Protein AF-A0A3N5T1X4-F1 (afdb_monomer)

Radius of gyration: 13.17 Å; Cα contacts (8 Å, |Δi|>4): 86; chains: 1; bounding box: 31×25×28 Å

Sequence (80 aa):
WDTDGKEALPELKKMLVYANRVGISIAEHGTSSTKNSEVERYIKNSGLLEKKPSLLRLDVLKEDANEQRLIEGIKKLISE

Foldseek 3Di:
DCLQCPPPVVVVVVCLVVDQADEEEAEDEPPDPDRDDSVRVNVVVVCCCVVCVRHYYYHYHYPPDDPVNVVVSVCRRPPD

Nearest PDB structures (foldseek):
  3aq4-assembly2_B  TM=5.004E-01  e=3.755E+00  Arabidopsis thaliana
  5kh0-assembly2_D  TM=4.042E-01  e=3.287E+00  Thermosipho melanesiensis BI429
  5kh0-assembly1_A  TM=4.014E-01  e=6.396E+00  Thermosipho melanesiensis BI429

Structure (mmCIF, N/CA/C/O backbone):
data_AF-A0A3N5T1X4-F1
#
_entry.id   AF-A0A3N5T1X4-F1
#
loop_
_atom_site.group_PDB
_atom_site.id
_atom_site.type_symbol
_atom_site.label_atom_id
_atom_site.label_alt_id
_atom_site.label_comp_id
_atom_site.label_asym_i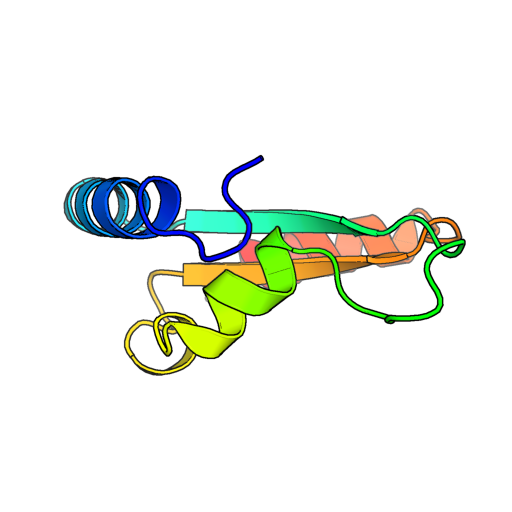d
_atom_site.label_entity_id
_atom_site.label_seq_id
_atom_site.pdbx_PDB_ins_code
_atom_site.Cartn_x
_atom_site.Cartn_y
_atom_site.Cartn_z
_atom_site.occupancy
_atom_site.B_iso_or_equiv
_atom_site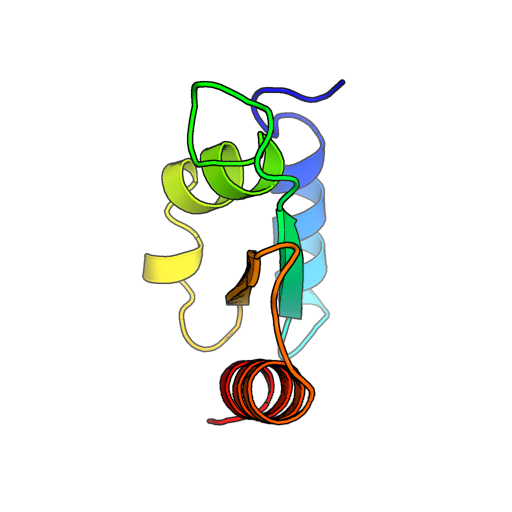.auth_seq_id
_atom_site.auth_comp_id
_atom_site.auth_asym_id
_atom_site.auth_atom_id
_atom_site.pdbx_PDB_model_num
ATOM 1 N N . TRP A 1 1 ? -6.038 8.809 -16.473 1.00 68.44 1 TRP A N 1
ATOM 2 C CA . TRP A 1 1 ? -5.442 8.139 -15.303 1.00 68.44 1 TRP A CA 1
ATOM 3 C C . TRP A 1 1 ? -5.923 8.874 -14.056 1.00 68.44 1 TRP A C 1
ATOM 5 O O . TRP A 1 1 ? -6.012 10.094 -14.118 1.00 68.44 1 TRP A O 1
ATOM 15 N N . ASP A 1 2 ? -6.301 8.166 -12.985 1.00 78.44 2 ASP A N 1
ATOM 16 C CA . ASP A 1 2 ? -6.688 8.784 -11.705 1.00 78.44 2 ASP A CA 1
ATOM 17 C C . ASP A 1 2 ? -5.432 9.236 -10.946 1.00 78.44 2 ASP A C 1
ATOM 19 O O . ASP A 1 2 ? -4.855 8.506 -10.143 1.00 78.44 2 ASP A O 1
ATOM 23 N N . THR A 1 3 ? -4.967 10.438 -11.273 1.00 81.81 3 THR A N 1
ATOM 24 C CA . THR A 1 3 ? -3.711 11.016 -10.772 1.00 81.81 3 THR A CA 1
ATOM 25 C C . THR A 1 3 ? -3.774 11.395 -9.293 1.00 81.81 3 THR A C 1
ATOM 27 O O . THR A 1 3 ? -2.748 11.422 -8.618 1.00 81.81 3 THR A O 1
ATOM 30 N N . ASP A 1 4 ? -4.978 11.665 -8.787 1.00 83.56 4 ASP A N 1
ATOM 31 C CA . ASP A 1 4 ? -5.205 12.159 -7.425 1.00 83.56 4 ASP A CA 1
ATOM 32 C C . ASP A 1 4 ? -5.840 11.100 -6.506 1.00 83.56 4 ASP A C 1
ATOM 34 O O . ASP A 1 4 ? -6.042 11.354 -5.318 1.00 83.56 4 ASP A O 1
ATOM 38 N N . GLY A 1 5 ? -6.176 9.920 -7.036 1.00 86.50 5 GLY A N 1
ATOM 39 C CA . GLY A 1 5 ? -6.842 8.854 -6.288 1.00 86.50 5 GLY A CA 1
ATOM 40 C C . GLY A 1 5 ? -8.303 9.165 -5.941 1.00 86.50 5 GLY A C 1
ATOM 41 O O . GLY A 1 5 ? -8.815 8.631 -4.954 1.00 86.50 5 GLY A O 1
ATOM 42 N N . LYS A 1 6 ? -8.978 10.049 -6.689 1.00 90.56 6 LYS A N 1
ATOM 43 C CA . LYS A 1 6 ? -10.357 10.482 -6.387 1.00 90.56 6 LYS A CA 1
ATOM 44 C C . LYS A 1 6 ? -11.353 9.331 -6.472 1.00 90.56 6 LYS A C 1
ATOM 46 O O . LYS A 1 6 ? -12.274 9.286 -5.661 1.00 90.56 6 LYS A O 1
ATOM 51 N N . GLU A 1 7 ? -11.120 8.396 -7.385 1.00 91.75 7 GLU A N 1
ATOM 52 C CA . GLU A 1 7 ? -11.948 7.205 -7.571 1.00 91.75 7 GLU A CA 1
ATOM 53 C C . GLU A 1 7 ? -11.379 6.019 -6.778 1.00 91.75 7 GLU A C 1
ATOM 55 O O . GLU A 1 7 ? -12.122 5.257 -6.160 1.00 91.75 7 GLU A O 1
ATOM 60 N N . ALA A 1 8 ? -10.047 5.889 -6.720 1.00 91.00 8 ALA A N 1
ATOM 61 C CA . ALA A 1 8 ? -9.392 4.766 -6.048 1.00 91.00 8 ALA A CA 1
ATOM 62 C C . ALA A 1 8 ? -9.534 4.798 -4.512 1.00 91.00 8 ALA A C 1
ATOM 64 O O . ALA A 1 8 ? -9.758 3.763 -3.879 1.00 91.00 8 ALA A O 1
ATOM 65 N N . LEU A 1 9 ? -9.414 5.973 -3.880 1.00 92.25 9 LEU A N 1
ATOM 66 C CA . LEU A 1 9 ? -9.430 6.094 -2.417 1.00 92.25 9 LEU A CA 1
ATOM 67 C C . LEU A 1 9 ? -10.792 5.757 -1.780 1.00 92.25 9 LEU A C 1
ATOM 69 O O . LEU A 1 9 ? -10.791 5.111 -0.727 1.00 92.25 9 LEU A O 1
ATOM 73 N N . PRO A 1 10 ? -11.951 6.168 -2.336 1.00 93.50 10 PRO A N 1
ATOM 74 C CA . PRO A 1 10 ? -13.257 5.738 -1.836 1.00 93.50 10 PRO A CA 1
ATOM 75 C C . PRO A 1 10 ? -13.447 4.221 -1.870 1.00 93.50 10 PRO A C 1
ATOM 77 O O . PRO A 1 10 ? -13.879 3.644 -0.871 1.00 93.50 10 PRO A O 1
ATOM 80 N N . GLU A 1 11 ? -13.081 3.566 -2.972 1.00 92.81 11 GLU A N 1
ATOM 81 C CA . GLU A 1 11 ? -13.221 2.113 -3.104 1.00 92.81 11 GLU A CA 1
ATOM 82 C C . GLU A 1 11 ? -12.262 1.369 -2.174 1.00 92.81 11 GLU A C 1
ATOM 84 O O . GLU A 1 11 ? -12.674 0.444 -1.473 1.00 92.81 11 GLU A O 1
ATOM 89 N N . LEU A 1 12 ? -11.020 1.845 -2.038 1.00 91.38 12 LEU A N 1
ATOM 90 C CA . LEU A 1 12 ? -10.082 1.303 -1.055 1.00 91.38 12 LEU A CA 1
ATOM 91 C C . LEU A 1 12 ? -10.642 1.409 0.371 1.00 91.38 12 LEU A C 1
ATOM 93 O O . LEU A 1 12 ? -10.560 0.460 1.148 1.00 91.38 12 LEU A O 1
ATOM 97 N N . LYS A 1 13 ? -11.268 2.538 0.728 1.00 90.81 13 LYS A N 1
ATOM 98 C CA . LYS A 1 13 ? -11.909 2.699 2.043 1.00 9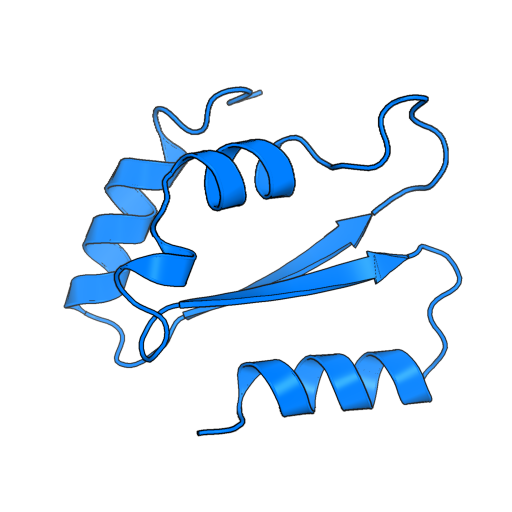0.81 13 LYS A CA 1
ATOM 99 C C . LYS A 1 13 ? -13.049 1.707 2.256 1.00 90.81 13 LYS A C 1
ATOM 101 O O . LYS A 1 13 ? -13.168 1.208 3.372 1.00 90.81 13 LYS A O 1
ATOM 106 N N . LYS A 1 14 ? -13.853 1.416 1.227 1.00 92.81 14 LYS A N 1
ATOM 107 C CA . LYS A 1 14 ? -14.899 0.381 1.291 1.00 92.81 14 LYS A CA 1
ATOM 108 C C . LYS A 1 14 ? -14.285 -1.005 1.475 1.00 92.81 14 LYS A C 1
ATOM 110 O O . LYS A 1 14 ? -14.714 -1.737 2.359 1.00 92.81 14 LYS A O 1
ATOM 115 N N . MET A 1 15 ? -13.240 -1.343 0.717 1.00 91.12 15 MET A N 1
ATOM 116 C CA . MET A 1 15 ? -12.531 -2.620 0.863 1.00 91.12 15 MET A CA 1
ATOM 117 C C . MET A 1 15 ? -11.998 -2.822 2.284 1.00 91.12 15 MET A C 1
ATOM 119 O O . MET A 1 15 ? -12.152 -3.906 2.834 1.00 91.12 15 MET A O 1
ATOM 123 N N . LEU A 1 16 ? -11.459 -1.773 2.915 1.00 89.88 16 LEU A N 1
ATOM 124 C CA . LEU A 1 16 ? -10.970 -1.811 4.301 1.00 89.88 16 LEU A CA 1
ATOM 125 C C . LEU A 1 16 ? -12.069 -2.037 5.361 1.00 89.88 16 LEU A C 1
ATOM 127 O O . LEU A 1 16 ? -11.738 -2.168 6.536 1.00 89.88 16 LEU A O 1
ATOM 131 N N . VAL A 1 17 ? -13.357 -2.025 4.993 1.00 90.44 17 VAL A N 1
ATOM 132 C CA . VAL A 1 17 ? -14.466 -2.409 5.889 1.00 90.44 17 VAL A CA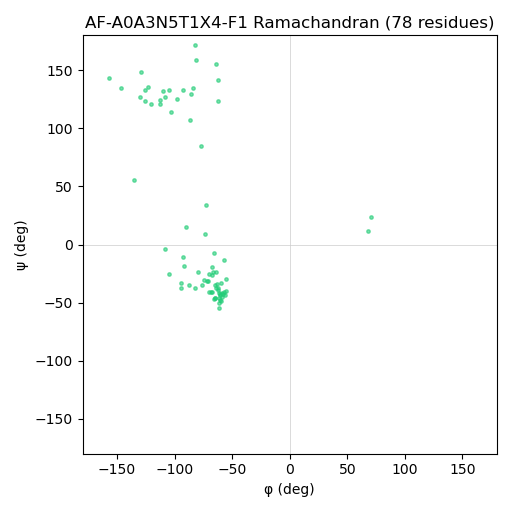 1
ATOM 133 C C . VAL A 1 17 ? -14.721 -3.916 5.836 1.00 90.44 17 VAL A C 1
ATOM 135 O O . VAL A 1 17 ? -15.069 -4.511 6.850 1.00 90.44 17 VAL A O 1
ATOM 138 N N . TYR A 1 18 ? -14.544 -4.533 4.668 1.00 90.81 18 TYR A N 1
ATOM 139 C CA . TYR A 1 18 ? -14.823 -5.956 4.460 1.00 90.81 18 TYR A CA 1
ATOM 140 C C . TYR A 1 18 ? -13.584 -6.837 4.639 1.00 90.81 18 TYR A C 1
ATOM 142 O O . TYR A 1 18 ? -13.692 -7.980 5.078 1.00 90.81 18 TYR A O 1
ATOM 150 N N . ALA A 1 19 ? -12.407 -6.321 4.290 1.00 87.50 19 ALA A N 1
ATOM 151 C CA . ALA A 1 19 ? -11.149 -7.037 4.389 1.00 87.50 19 ALA A CA 1
ATOM 152 C C . ALA A 1 19 ? -10.470 -6.762 5.734 1.00 87.50 19 ALA A C 1
ATOM 154 O O . ALA A 1 19 ? -10.300 -5.612 6.136 1.00 87.50 19 ALA A O 1
ATOM 155 N N . ASN A 1 20 ? -10.005 -7.828 6.389 1.00 85.62 20 ASN A N 1
ATOM 156 C CA . ASN A 1 20 ? -9.228 -7.727 7.626 1.00 85.62 20 ASN A CA 1
ATOM 157 C C . ASN A 1 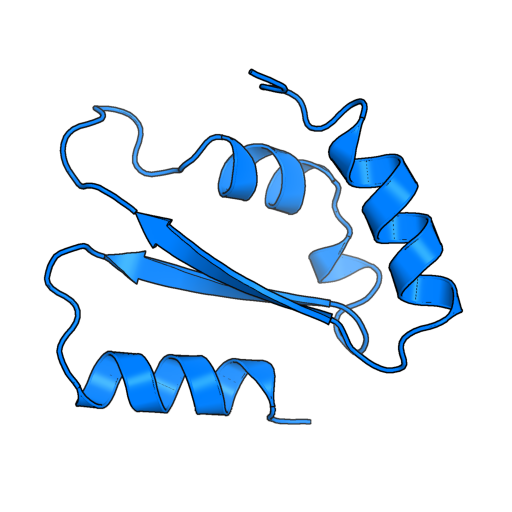20 ? -7.841 -7.089 7.390 1.00 85.62 20 ASN A C 1
ATOM 159 O O . ASN A 1 20 ? -7.261 -6.490 8.289 1.00 85.62 20 ASN A O 1
ATOM 163 N N . ARG A 1 21 ? -7.295 -7.205 6.170 1.00 88.94 21 ARG A N 1
ATOM 164 C CA . ARG A 1 21 ? -6.030 -6.573 5.770 1.00 88.94 21 ARG A CA 1
ATOM 165 C C . ARG A 1 21 ? -5.954 -6.400 4.258 1.00 88.94 21 ARG A C 1
ATOM 167 O O . ARG A 1 21 ? -6.381 -7.278 3.512 1.00 88.94 21 ARG A O 1
ATOM 174 N N . VAL A 1 22 ? -5.367 -5.292 3.819 1.00 91.31 22 VAL A N 1
ATOM 175 C CA . VAL A 1 22 ? -5.059 -4.989 2.420 1.00 91.31 22 VAL A CA 1
ATOM 176 C C . VAL A 1 22 ? -3.573 -4.649 2.309 1.00 91.31 22 VAL A C 1
ATOM 178 O O . VAL A 1 22 ? -3.075 -3.745 2.979 1.00 91.31 22 VAL A O 1
ATOM 181 N N . GLY A 1 23 ? -2.856 -5.384 1.461 1.00 91.38 23 GLY A N 1
ATOM 182 C CA . GLY A 1 23 ? -1.468 -5.102 1.102 1.00 91.38 23 GLY A CA 1
ATOM 183 C C . GLY A 1 23 ? -1.382 -4.622 -0.341 1.00 91.38 23 GLY A C 1
ATOM 184 O O . GLY A 1 23 ? -1.976 -5.236 -1.224 1.00 91.38 23 GLY A O 1
ATOM 185 N N . ILE A 1 24 ? -0.656 -3.533 -0.581 1.00 91.69 24 ILE A N 1
ATOM 186 C CA . ILE A 1 24 ? -0.416 -2.988 -1.919 1.00 91.69 24 ILE A CA 1
ATOM 187 C C . ILE A 1 24 ? 1.071 -3.150 -2.236 1.00 91.69 24 ILE A C 1
ATOM 189 O O . ILE A 1 24 ? 1.907 -2.653 -1.485 1.00 91.69 24 ILE A O 1
ATOM 193 N N . SER A 1 25 ? 1.392 -3.807 -3.350 1.00 91.12 25 SER A N 1
ATOM 194 C CA . SER A 1 25 ? 2.743 -3.831 -3.923 1.00 91.12 25 SER A CA 1
ATOM 195 C C . SER A 1 25 ? 2.769 -2.988 -5.189 1.00 91.12 25 SER A C 1
ATOM 197 O O . SER A 1 25 ? 1.964 -3.214 -6.092 1.00 91.12 25 SER A O 1
ATOM 199 N N . ILE A 1 26 ? 3.696 -2.040 -5.276 1.00 89.19 26 ILE A N 1
ATOM 200 C CA . ILE A 1 26 ? 3.906 -1.204 -6.460 1.00 89.19 26 ILE A CA 1
ATOM 201 C C . ILE A 1 26 ? 5.257 -1.567 -7.061 1.00 89.19 26 ILE A C 1
ATOM 203 O O . ILE A 1 26 ? 6.275 -1.427 -6.392 1.00 89.19 26 ILE A O 1
ATOM 207 N N . ALA A 1 27 ? 5.270 -2.004 -8.317 1.00 86.88 27 ALA A N 1
ATOM 208 C CA . ALA A 1 27 ? 6.493 -2.085 -9.106 1.00 86.88 27 ALA A CA 1
ATOM 209 C C . ALA A 1 27 ? 6.726 -0.726 -9.782 1.00 86.88 27 ALA A C 1
ATOM 211 O O . ALA A 1 27 ? 5.983 -0.338 -10.683 1.00 86.88 27 ALA A O 1
ATOM 212 N N . GLU A 1 28 ? 7.710 0.024 -9.299 1.00 79.62 28 GLU A N 1
ATOM 213 C CA . GLU A 1 28 ? 8.105 1.315 -9.850 1.00 79.62 28 GLU A CA 1
ATOM 214 C C . GLU A 1 28 ? 9.066 1.118 -11.031 1.00 79.62 28 GLU A C 1
ATOM 216 O O . GLU A 1 28 ? 10.020 0.341 -10.953 1.00 79.62 28 GLU A O 1
ATOM 221 N N . HIS A 1 29 ? 8.829 1.855 -12.117 1.00 72.19 29 HIS A N 1
ATOM 222 C CA . HIS A 1 29 ? 9.720 1.912 -13.273 1.00 72.19 29 HIS A CA 1
ATOM 223 C C . HIS A 1 29 ? 10.606 3.162 -13.170 1.00 72.19 29 HIS A C 1
ATOM 225 O O . HIS A 1 29 ? 10.099 4.274 -13.018 1.00 72.19 29 HIS A O 1
ATOM 231 N N . GLY A 1 30 ? 11.930 2.994 -13.236 1.00 58.38 30 GLY A N 1
ATOM 232 C CA . GLY A 1 30 ? 12.910 4.022 -12.846 1.00 58.38 30 GLY A CA 1
ATOM 233 C C . GLY A 1 30 ? 13.072 5.213 -13.802 1.00 58.38 30 GLY A C 1
ATOM 234 O O . GLY A 1 30 ? 14.009 5.995 -13.641 1.00 58.38 30 GLY A O 1
ATOM 235 N N . THR A 1 31 ? 12.214 5.356 -14.814 1.00 55.91 31 THR A N 1
ATOM 236 C CA . THR A 1 31 ? 12.383 6.330 -15.907 1.00 55.91 31 THR A CA 1
ATOM 237 C C . THR A 1 31 ? 11.697 7.677 -15.670 1.00 55.91 31 THR A C 1
ATOM 239 O O . THR A 1 31 ? 11.978 8.631 -16.398 1.00 55.91 31 THR A O 1
ATOM 242 N N . SER A 1 32 ? 10.847 7.819 -14.646 1.00 56.53 32 SER A N 1
ATOM 243 C CA . SER A 1 32 ? 10.257 9.114 -14.295 1.00 56.53 32 SER A CA 1
ATOM 244 C C . SER A 1 32 ? 11.168 9.918 -13.365 1.00 56.53 32 SER A C 1
ATOM 246 O O . SER A 1 32 ? 11.579 9.466 -12.301 1.00 56.53 32 SER A O 1
ATOM 248 N N . SER A 1 33 ? 11.422 11.179 -13.724 1.00 55.41 33 SER A N 1
ATOM 249 C CA . SER A 1 33 ? 12.144 12.175 -12.911 1.00 55.41 33 SER A CA 1
ATOM 250 C C . SER A 1 33 ? 11.520 12.426 -11.526 1.00 55.41 33 SER A C 1
ATOM 252 O O . SER A 1 33 ? 12.163 12.998 -10.644 1.00 55.41 33 SER A O 1
ATOM 254 N N . THR A 1 34 ? 10.292 11.948 -11.313 1.00 57.59 34 THR A N 1
ATOM 255 C CA . THR A 1 34 ? 9.622 11.870 -10.015 1.00 57.59 34 THR A CA 1
ATOM 256 C C . THR A 1 34 ? 9.681 10.421 -9.532 1.00 57.59 34 THR A C 1
ATOM 258 O O . THR A 1 34 ? 9.077 9.548 -10.146 1.00 57.59 34 THR A O 1
ATOM 261 N N . LYS A 1 35 ? 10.416 10.171 -8.440 1.00 61.69 35 LYS A N 1
ATOM 262 C CA . LYS A 1 35 ? 10.643 8.845 -7.820 1.00 61.69 35 LYS A CA 1
ATOM 263 C C . LYS A 1 35 ? 9.416 8.275 -7.080 1.00 61.69 35 LYS A C 1
ATOM 265 O O . LYS A 1 35 ? 9.565 7.755 -5.978 1.00 61.69 35 LYS A O 1
ATOM 270 N N . ASN A 1 36 ? 8.202 8.543 -7.558 1.00 71.56 36 ASN A N 1
ATOM 271 C CA . ASN A 1 36 ? 7.003 7.926 -6.998 1.00 71.56 36 ASN A CA 1
ATOM 272 C C . ASN A 1 36 ? 5.986 7.711 -8.116 1.00 71.56 36 ASN A C 1
ATOM 274 O O . ASN A 1 36 ? 5.693 8.638 -8.876 1.00 71.56 36 ASN A O 1
ATOM 278 N N . SER A 1 37 ? 5.382 6.524 -8.152 1.00 84.25 37 SER A N 1
ATOM 279 C CA . SER A 1 37 ? 4.198 6.300 -8.984 1.00 84.25 37 SER A CA 1
ATOM 280 C C . SER A 1 37 ? 3.030 7.169 -8.507 1.00 84.25 37 SER A C 1
ATOM 282 O O . SER A 1 37 ? 2.930 7.529 -7.331 1.00 84.25 37 SER A O 1
ATOM 284 N N . GLU A 1 38 ? 2.088 7.462 -9.397 1.00 87.12 38 GLU A N 1
ATOM 285 C CA . GLU A 1 38 ? 0.882 8.202 -9.020 1.00 87.12 38 GLU A CA 1
ATOM 286 C C . GLU A 1 38 ? 0.066 7.473 -7.935 1.00 87.12 38 GLU A C 1
ATOM 288 O O . GLU A 1 38 ? -0.475 8.116 -7.038 1.00 87.12 38 GLU A O 1
ATOM 293 N N . VAL A 1 39 ? 0.069 6.131 -7.953 1.00 88.12 39 VAL A N 1
ATOM 294 C CA . VAL A 1 39 ? -0.537 5.287 -6.905 1.00 88.12 39 VAL A CA 1
ATOM 295 C C . VAL A 1 39 ? 0.120 5.515 -5.556 1.00 88.12 39 VAL A C 1
ATOM 297 O O . VAL A 1 39 ? -0.553 5.771 -4.561 1.00 88.12 39 VAL A O 1
ATOM 300 N N . GLU A 1 40 ? 1.446 5.458 -5.516 1.00 89.06 40 GLU A N 1
ATOM 301 C CA . GLU A 1 40 ? 2.207 5.707 -4.298 1.00 89.06 40 GLU A CA 1
ATOM 302 C C . GLU A 1 40 ? 1.932 7.109 -3.749 1.00 89.06 40 GLU A C 1
ATOM 304 O O . GLU A 1 40 ? 1.729 7.278 -2.544 1.00 89.06 40 GLU A O 1
ATOM 309 N N . ARG A 1 41 ? 1.867 8.103 -4.642 1.00 88.94 41 ARG A N 1
ATOM 310 C CA . ARG A 1 41 ? 1.629 9.505 -4.302 1.00 88.94 41 ARG A CA 1
ATOM 311 C C . ARG A 1 41 ? 0.276 9.697 -3.624 1.00 88.94 41 ARG A C 1
ATOM 313 O O . ARG A 1 41 ? 0.236 10.227 -2.514 1.00 88.94 41 ARG A O 1
ATOM 320 N N . TYR A 1 42 ? -0.826 9.250 -4.233 1.00 90.69 42 TYR A N 1
ATOM 321 C CA . TYR A 1 42 ? -2.144 9.453 -3.623 1.00 90.69 42 TYR A CA 1
ATOM 322 C C . TYR A 1 42 ? -2.362 8.580 -2.380 1.00 90.69 42 TYR A C 1
ATOM 324 O O . TYR A 1 42 ? -3.030 9.024 -1.447 1.00 90.69 42 TYR A O 1
ATOM 332 N N . ILE A 1 43 ? -1.780 7.373 -2.308 1.00 91.25 43 ILE A N 1
ATOM 333 C CA . ILE A 1 43 ? -1.891 6.520 -1.114 1.00 91.25 43 ILE A CA 1
ATOM 334 C C . ILE A 1 43 ? -1.178 7.171 0.073 1.00 91.25 43 ILE A C 1
ATOM 336 O O . ILE A 1 43 ? -1.787 7.288 1.138 1.00 91.25 43 ILE A O 1
ATOM 340 N N . LYS A 1 44 ? 0.055 7.663 -0.107 1.00 89.31 44 LYS A N 1
ATOM 341 C CA . LYS A 1 44 ? 0.779 8.407 0.938 1.00 89.31 44 LYS A CA 1
ATOM 342 C C . LYS A 1 44 ? 0.037 9.689 1.331 1.00 89.31 44 LYS A C 1
ATOM 344 O O . LYS A 1 44 ? -0.193 9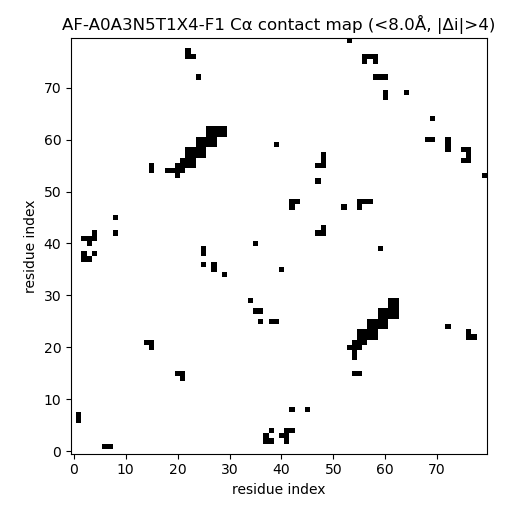.931 2.510 1.00 89.31 44 LYS A O 1
ATOM 349 N N . ASN A 1 45 ? -0.431 10.466 0.353 1.00 90.00 45 ASN A N 1
ATOM 350 C CA . ASN A 1 45 ? -1.143 11.723 0.616 1.00 90.00 45 ASN A CA 1
ATOM 351 C C . ASN A 1 45 ? -2.507 11.523 1.300 1.00 90.00 45 ASN A C 1
ATOM 353 O O . ASN A 1 45 ? -3.003 12.429 1.967 1.00 90.00 45 ASN A O 1
ATOM 357 N N . SER A 1 46 ? -3.130 10.348 1.160 1.00 89.69 46 SER A N 1
ATOM 358 C CA . SER A 1 46 ? -4.427 10.053 1.782 1.00 89.69 46 SER A CA 1
ATOM 359 C C . SER A 1 46 ? -4.378 9.964 3.315 1.00 89.69 46 SER A C 1
ATOM 361 O O . SER A 1 46 ? -5.422 10.048 3.979 1.00 89.69 46 SER A O 1
ATOM 363 N N . GLY A 1 47 ? -3.187 9.758 3.884 1.00 91.12 47 GLY A N 1
ATOM 364 C CA . GLY A 1 47 ? -2.995 9.515 5.310 1.00 91.12 47 GLY A CA 1
ATOM 365 C C . GLY A 1 47 ? -3.555 8.168 5.794 1.00 91.12 47 GLY A C 1
ATOM 366 O O . GLY A 1 47 ? -3.765 7.979 6.993 1.00 91.12 47 GLY A O 1
ATOM 367 N N . LEU A 1 48 ? -3.939 7.259 4.885 1.00 89.69 48 LEU A N 1
ATOM 368 C CA . LEU A 1 48 ? -4.559 5.979 5.248 1.00 89.69 48 LEU A CA 1
ATOM 369 C C . LEU A 1 48 ? -3.560 5.007 5.878 1.00 89.69 48 LEU A C 1
ATOM 371 O O . LEU A 1 48 ? -3.962 4.226 6.740 1.00 89.69 48 LEU A O 1
ATOM 375 N N . LEU A 1 49 ? -2.288 5.073 5.478 1.00 89.81 49 LEU A N 1
ATOM 376 C CA . LEU A 1 49 ? -1.222 4.229 6.021 1.00 89.81 49 LEU A CA 1
ATOM 377 C C . LEU A 1 49 ? -0.987 4.525 7.510 1.00 89.81 49 LEU A C 1
ATOM 379 O O . LEU A 1 49 ? -0.788 3.611 8.303 1.00 89.81 49 LEU A O 1
ATOM 383 N N . GLU A 1 50 ? -1.091 5.792 7.902 1.00 90.75 50 GLU A N 1
ATOM 384 C CA . GLU A 1 50 ? -0.896 6.274 9.268 1.00 90.75 50 GLU A CA 1
ATOM 385 C C . GLU A 1 50 ? -2.158 6.094 10.115 1.00 90.75 50 GLU A C 1
ATOM 387 O O . GLU A 1 50 ? -2.081 5.769 11.297 1.00 90.75 50 GLU A O 1
ATOM 392 N N . LYS A 1 51 ? -3.340 6.289 9.518 1.00 88.75 51 LYS A N 1
ATOM 393 C CA . LYS A 1 51 ? -4.625 6.136 10.220 1.00 88.75 51 LYS A CA 1
ATOM 394 C C . LYS A 1 51 ? -5.000 4.678 10.465 1.00 88.75 51 LYS A C 1
ATOM 396 O O . LYS A 1 51 ? -5.734 4.397 11.410 1.00 88.75 51 LYS A O 1
ATOM 401 N N . LYS A 1 52 ? -4.582 3.764 9.584 1.00 89.00 52 LYS A N 1
ATOM 402 C CA . LYS A 1 52 ? -4.972 2.347 9.613 1.00 89.00 52 LYS A CA 1
ATOM 403 C C . LYS A 1 52 ? -3.776 1.406 9.380 1.00 89.00 52 LYS A C 1
ATOM 405 O O . LYS A 1 52 ? -3.856 0.548 8.499 1.00 89.00 52 LYS A O 1
ATOM 410 N N . PRO A 1 53 ? -2.697 1.501 10.180 1.00 86.62 53 PRO A N 1
ATOM 411 C CA . PRO A 1 53 ? -1.468 0.731 9.959 1.00 86.62 53 PRO A CA 1
ATOM 412 C C . PRO A 1 53 ? -1.660 -0.791 10.091 1.00 86.62 53 PRO A C 1
ATOM 414 O O . PRO A 1 53 ? -0.906 -1.571 9.512 1.00 86.62 53 PRO A O 1
ATOM 417 N N . SER A 1 54 ? -2.684 -1.228 10.830 1.00 87.38 54 SER A N 1
ATOM 418 C CA . SER A 1 54 ? -3.052 -2.643 10.966 1.00 87.38 54 SER A CA 1
ATOM 419 C C . SER A 1 54 ? -3.847 -3.192 9.776 1.00 87.38 54 SER A C 1
ATOM 421 O O . SER A 1 54 ? -3.826 -4.398 9.539 1.00 87.38 54 SER A O 1
ATOM 423 N N . LEU A 1 55 ? -4.536 -2.326 9.022 1.00 89.19 55 LEU A N 1
ATOM 424 C CA . LEU A 1 55 ? -5.434 -2.731 7.934 1.00 89.19 55 LEU A CA 1
ATOM 425 C C . LEU A 1 55 ? -4.839 -2.481 6.546 1.00 89.19 55 LEU A C 1
ATOM 427 O O . LEU A 1 55 ? -5.238 -3.159 5.605 1.00 89.19 55 LEU A O 1
ATOM 431 N N . LEU A 1 56 ? -3.917 -1.525 6.398 1.00 92.06 56 LEU A N 1
ATOM 432 C CA . LEU A 1 56 ? -3.325 -1.160 5.112 1.00 92.06 56 LEU A CA 1
ATOM 433 C C . LEU A 1 56 ? -1.799 -1.115 5.195 1.00 92.06 56 LEU A C 1
ATOM 435 O O . LEU A 1 56 ? -1.238 -0.383 6.009 1.00 92.06 56 LEU A O 1
ATOM 439 N N . ARG A 1 57 ? -1.129 -1.839 4.295 1.00 91.81 57 ARG A N 1
ATOM 440 C CA . ARG A 1 57 ? 0.328 -1.775 4.123 1.00 91.81 57 ARG A CA 1
ATOM 441 C C . ARG A 1 57 ? 0.703 -1.554 2.667 1.00 91.81 57 ARG A C 1
ATOM 443 O O . ARG A 1 57 ? 0.009 -2.006 1.761 1.00 91.81 57 ARG A O 1
ATOM 450 N N . LEU A 1 58 ? 1.823 -0.867 2.467 1.00 92.50 58 LEU A N 1
ATOM 451 C CA . LEU A 1 58 ? 2.367 -0.546 1.155 1.00 92.50 58 LEU A CA 1
ATOM 452 C C . LEU A 1 58 ? 3.815 -1.028 1.048 1.00 92.50 58 LEU A C 1
ATOM 454 O O . LEU A 1 58 ? 4.649 -0.761 1.925 1.00 92.50 58 LEU A O 1
ATOM 458 N N . ASP A 1 59 ? 4.119 -1.701 -0.053 1.00 91.94 59 ASP A N 1
ATOM 459 C CA . ASP A 1 59 ? 5.471 -2.019 -0.471 1.00 91.94 59 ASP A CA 1
ATOM 460 C C . ASP A 1 59 ? 5.746 -1.484 -1.874 1.00 91.94 59 ASP A C 1
ATOM 462 O O . ASP A 1 59 ? 4.916 -1.602 -2.771 1.00 91.94 59 ASP A O 1
ATOM 466 N N . VAL A 1 60 ? 6.913 -0.868 -2.049 1.00 89.50 60 VAL A N 1
ATOM 467 C CA . VAL A 1 60 ? 7.348 -0.307 -3.330 1.00 89.50 60 VAL A CA 1
ATOM 468 C C . VAL A 1 60 ? 8.640 -1.004 -3.725 1.00 89.50 60 VAL A C 1
ATOM 470 O O . VAL A 1 60 ? 9.624 -1.016 -2.976 1.00 89.50 60 VAL A O 1
ATOM 473 N N . LEU A 1 61 ? 8.592 -1.643 -4.883 1.00 88.06 61 LEU A N 1
ATOM 474 C CA . LEU A 1 61 ? 9.657 -2.414 -5.494 1.00 88.06 61 LEU A CA 1
ATOM 475 C C . LEU A 1 61 ? 10.237 -1.595 -6.635 1.00 88.06 61 LEU A C 1
ATOM 477 O O . LEU A 1 61 ? 9.497 -1.065 -7.457 1.00 88.06 61 LEU A O 1
ATOM 481 N N . LYS A 1 62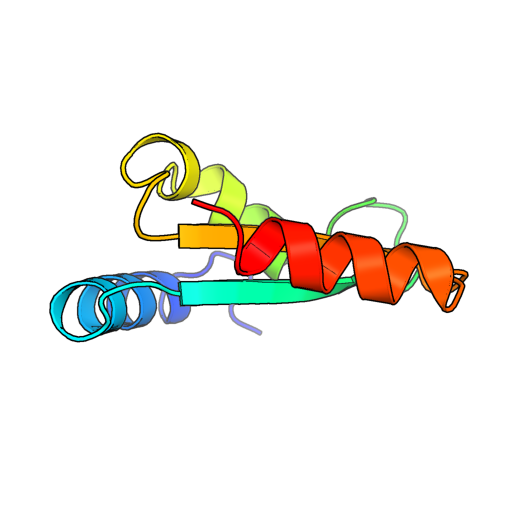 ? 11.561 -1.517 -6.688 1.00 83.38 62 LYS A N 1
ATOM 482 C CA . LYS A 1 62 ? 12.255 -0.955 -7.842 1.00 83.38 62 LYS A CA 1
ATOM 483 C C . LYS A 1 62 ? 12.364 -2.004 -8.940 1.00 83.38 62 LYS A C 1
ATOM 485 O O . LYS A 1 62 ? 12.315 -3.201 -8.666 1.00 83.38 62 LYS A O 1
ATOM 490 N N . GLU A 1 63 ? 12.557 -1.541 -10.164 1.00 79.19 63 GLU A N 1
ATOM 491 C CA . GLU A 1 63 ? 12.743 -2.385 -11.346 1.00 79.19 63 GLU A CA 1
ATOM 492 C C . GLU A 1 63 ? 13.897 -3.395 -11.214 1.00 79.19 63 GLU A C 1
ATOM 494 O O . GLU A 1 63 ? 13.820 -4.493 -11.755 1.00 79.19 63 GLU A O 1
ATOM 499 N N . ASP A 1 64 ? 14.932 -3.064 -10.441 1.00 81.94 64 ASP A N 1
ATOM 500 C CA . ASP A 1 64 ? 16.093 -3.914 -10.165 1.00 81.94 64 ASP A CA 1
ATOM 501 C C . ASP A 1 64 ? 15.931 -4.810 -8.919 1.00 81.94 64 ASP A C 1
ATOM 503 O O . ASP A 1 64 ? 16.910 -5.362 -8.411 1.00 81.94 64 ASP A O 1
ATOM 507 N N . ALA A 1 65 ? 14.707 -4.968 -8.398 1.00 84.75 65 ALA A N 1
ATOM 508 C CA . ALA A 1 65 ? 14.449 -5.796 -7.225 1.00 84.75 65 ALA A CA 1
ATOM 509 C C . ALA A 1 65 ? 14.801 -7.274 -7.477 1.00 84.75 65 ALA A C 1
ATOM 511 O O . ALA A 1 65 ? 14.265 -7.928 -8.370 1.00 84.75 65 ALA A O 1
ATOM 512 N N . ASN A 1 66 ? 15.675 -7.819 -6.630 1.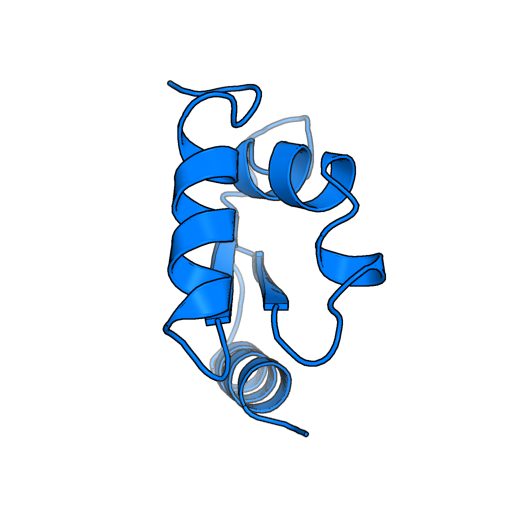00 88.75 66 ASN A N 1
ATOM 513 C CA . ASN A 1 66 ? 16.042 -9.232 -6.640 1.00 88.75 66 ASN A CA 1
ATOM 514 C C . ASN A 1 66 ? 15.021 -10.103 -5.876 1.00 88.75 66 ASN A C 1
ATOM 516 O O . ASN A 1 66 ? 14.140 -9.605 -5.174 1.00 88.75 66 ASN A O 1
ATOM 520 N N . GLU A 1 67 ? 15.164 -11.427 -5.970 1.00 88.25 67 GLU A N 1
ATOM 521 C CA . GLU A 1 67 ? 14.277 -12.387 -5.294 1.00 88.25 67 GLU A CA 1
ATOM 522 C C . GLU A 1 67 ? 14.203 -12.161 -3.776 1.00 88.25 67 GLU A C 1
ATOM 524 O O . GLU A 1 67 ? 13.124 -12.193 -3.184 1.00 88.25 67 GLU A O 1
ATOM 529 N N . GLN A 1 68 ? 15.335 -11.844 -3.145 1.00 92.19 68 GLN A N 1
ATOM 530 C CA . GLN A 1 68 ? 15.380 -11.547 -1.717 1.00 92.19 68 GLN A CA 1
ATOM 531 C C . GLN A 1 68 ? 14.497 -10.340 -1.358 1.00 92.19 68 GLN A C 1
ATOM 533 O O . GLN A 1 68 ? 13.722 -10.408 -0.402 1.00 92.19 68 GLN A O 1
ATOM 538 N N . ARG A 1 69 ? 14.529 -9.274 -2.168 1.00 89.81 69 ARG A N 1
ATOM 539 C CA . ARG A 1 69 ? 13.684 -8.087 -1.992 1.00 89.81 69 ARG A CA 1
ATOM 540 C C . ARG A 1 69 ? 12.198 -8.399 -2.173 1.00 89.81 69 ARG A C 1
ATOM 542 O O . ARG A 1 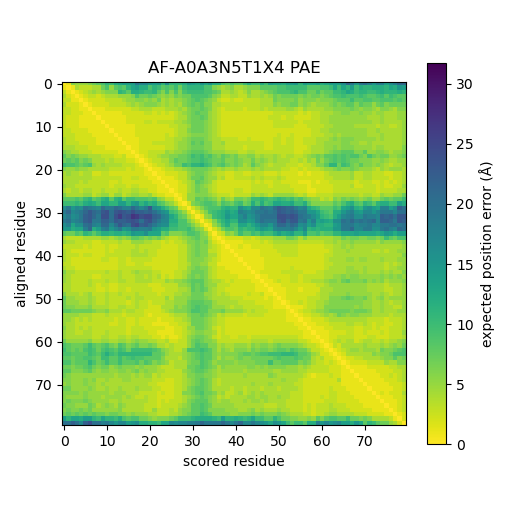69 ? 11.374 -7.810 -1.467 1.00 89.81 69 ARG A O 1
ATOM 549 N N . LEU A 1 70 ? 11.847 -9.318 -3.076 1.00 88.62 70 LEU A N 1
ATOM 550 C CA . LEU A 1 70 ? 10.465 -9.781 -3.250 1.00 88.62 70 LEU A CA 1
ATOM 551 C C . LEU A 1 70 ? 9.970 -10.527 -2.006 1.00 88.62 70 LEU A C 1
ATOM 553 O O . LEU A 1 70 ? 8.885 -10.234 -1.502 1.00 88.62 70 LEU A O 1
ATOM 557 N N . ILE A 1 71 ? 10.788 -11.433 -1.463 1.00 90.44 71 ILE A N 1
ATOM 558 C CA . ILE A 1 71 ? 10.469 -12.175 -0.235 1.00 90.44 71 ILE A CA 1
ATOM 559 C C . ILE A 1 71 ? 10.278 -11.211 0.942 1.00 90.44 71 ILE A C 1
ATOM 561 O O . ILE A 1 71 ? 9.326 -11.353 1.710 1.00 90.44 71 ILE A O 1
ATOM 565 N N . GLU A 1 72 ? 11.150 -10.213 1.084 1.00 89.94 72 GLU A N 1
ATOM 566 C CA . GLU A 1 72 ? 11.020 -9.169 2.107 1.00 89.94 72 GLU A CA 1
ATOM 567 C C . GLU A 1 72 ? 9.734 -8.354 1.946 1.00 89.94 72 GLU A C 1
ATOM 569 O O . GLU A 1 72 ? 9.048 -8.096 2.936 1.00 89.94 72 GLU A O 1
ATOM 574 N N . GLY A 1 73 ? 9.370 -8.005 0.709 1.00 88.75 73 GLY A N 1
ATOM 575 C CA . GLY A 1 73 ? 8.128 -7.296 0.405 1.00 88.75 73 GLY A CA 1
ATOM 576 C C . GLY A 1 73 ? 6.897 -8.090 0.829 1.00 88.75 73 GLY A C 1
ATOM 577 O O . GLY A 1 73 ? 6.047 -7.581 1.558 1.00 88.75 73 GLY A O 1
ATOM 578 N N . ILE A 1 74 ? 6.846 -9.376 0.471 1.00 89.00 74 ILE A N 1
ATOM 579 C CA . ILE A 1 74 ? 5.763 -10.276 0.887 1.00 89.00 74 ILE A CA 1
ATOM 580 C C . ILE A 1 74 ? 5.709 -10.369 2.415 1.00 89.00 74 ILE A C 1
ATOM 582 O O . ILE A 1 74 ? 4.644 -10.164 2.997 1.00 89.00 74 ILE A O 1
ATOM 586 N N . LYS A 1 75 ? 6.852 -10.602 3.079 1.00 89.25 75 LYS A N 1
ATOM 587 C CA . LYS A 1 75 ? 6.939 -10.663 4.548 1.00 89.25 75 LYS A CA 1
ATOM 588 C C . LYS A 1 75 ? 6.424 -9.385 5.207 1.00 89.25 75 LYS A C 1
ATOM 590 O O . LYS A 1 75 ? 5.681 -9.473 6.177 1.00 89.25 75 LYS A O 1
ATOM 595 N N . LYS A 1 76 ? 6.777 -8.212 4.679 1.00 88.19 76 LYS A N 1
ATOM 596 C CA . LYS A 1 76 ? 6.334 -6.904 5.187 1.00 88.19 76 LYS A CA 1
ATOM 597 C C . LYS A 1 76 ? 4.815 -6.723 5.102 1.00 88.19 76 LYS A C 1
ATOM 599 O O . LYS A 1 76 ? 4.221 -6.100 5.984 1.00 88.19 76 LYS A O 1
ATOM 604 N N . LEU A 1 77 ? 4.194 -7.236 4.040 1.00 87.44 77 LEU A N 1
ATOM 605 C CA . LEU A 1 77 ? 2.750 -7.122 3.822 1.00 87.44 77 LEU A CA 1
ATOM 606 C C . LEU A 1 77 ? 1.940 -8.071 4.708 1.00 87.44 77 LEU A C 1
ATOM 608 O O . LEU A 1 77 ? 0.849 -7.707 5.147 1.00 87.44 77 LEU A O 1
ATOM 612 N N . ILE A 1 78 ? 2.466 -9.266 4.980 1.00 84.88 78 ILE A N 1
ATOM 613 C CA . ILE A 1 78 ? 1.774 -10.273 5.796 1.00 84.88 78 ILE A CA 1
ATOM 614 C C . ILE A 1 78 ? 2.124 -10.199 7.282 1.00 84.88 78 ILE A C 1
ATOM 616 O O . ILE A 1 78 ? 1.374 -10.743 8.089 1.00 84.88 78 ILE A O 1
ATOM 620 N N . SER A 1 79 ? 3.230 -9.550 7.659 1.00 79.25 79 SER A N 1
ATOM 621 C CA . SER A 1 79 ? 3.616 -9.442 9.065 1.00 79.25 79 SER A CA 1
ATOM 622 C C . SER A 1 79 ? 2.569 -8.673 9.870 1.00 79.25 79 SER A C 1
ATOM 624 O O . SER A 1 79 ? 1.969 -7.714 9.377 1.00 79.25 79 SER A O 1
ATOM 626 N N . GLU A 1 80 ? 2.326 -9.131 11.097 1.00 60.88 80 GLU A N 1
ATOM 627 C CA . GLU A 1 80 ? 1.500 -8.438 12.094 1.00 60.88 80 GLU A CA 1
ATOM 628 C C . GLU A 1 80 ? 2.283 -7.321 12.777 1.00 60.88 80 GLU A C 1
ATOM 630 O O . GLU A 1 80 ? 3.453 -7.548 13.153 1.00 60.88 80 GLU A O 1
#

Solvent-accessible surface area (backbone atoms only — not comparable to full-atom values): 4910 Å² total; per-residue (Å²): 129,75,64,70,30,77,70,57,50,60,54,51,56,54,47,62,72,78,40,81,59,46,64,46,79,42,81,41,71,87,82,52,98,59,96,60,52,52,66,56,49,29,49,62,72,66,46,48,52,78,76,32,60,84,39,34,42,81,39,80,39,57,74,84,58,49,72,68,55,50,52,51,45,53,49,64,50,71,56,130

Mean predicted aligned error: 5.38 Å

pLDDT: mean 85.27, std 9.67, range [55.41, 93.5]

Secondary structure (DSSP, 8-state):
--SS-TTHHHHHHHHHHH-S-EEEEEEE-TTSSSSS-HHHHHHHHTTHHHH-TTTEEEEEEETT--HHHHHHHHHHHH--